Protein AF-A0A950TZ23-F1 (afdb_monomer_lite)

Radius of gyration: 17.03 Å; chains: 1; bounding box: 39×28×47 Å

Sequence (138 aa):
NCMNLPAEAMELETPIRLNRVALREDSGGPGTHRGGLGTVREYEALVDNITFTHRGERHFSAARGLFGGEDGAHAQSVIIRSDGTVEEIPSKVVTRLMRGDRVIVETAGGAGYGDSSARDPAAVADDIADGKTSRGHQ

Foldseek 3Di:
DPDDDDQVNVVVVAQKHWPDWAWDALQWWAALATWATWIKTKIFHQAWFDKDWAAADQQPPFAQEEAQIHTGHGKWKWKQAQVRDIGTDDNTDIDTHHHGIMIMTTHGTHIYYHHNVNHDVVVVVVCCVVSNYPPVRD

Secondary structure (DSSP, 8-state):
------HHHHHHHSSEEEEEEEE-TT-SPPSSBPPPP-EEEEEEESSSSEEEEEE---SS-PPPPBTTPPPPPPPEEEEE-TTS-EEE--SEEEEEE-TT-EEEEEPPPPPPBS-GGGS-HHHHHHHHHTTSS-TT--

pLDDT: mean 94.58, std 7.9, range [42.19, 98.69]

Structure (mmCIF, N/CA/C/O backbone):
data_AF-A0A950TZ23-F1
#
_entry.id   AF-A0A950TZ23-F1
#
loop_
_atom_site.group_PDB
_atom_site.id
_atom_site.type_symbol
_atom_site.label_atom_id
_atom_site.label_alt_id
_atom_site.label_comp_id
_atom_site.label_asym_id
_atom_site.label_entity_id
_atom_site.label_seq_id
_atom_site.pdbx_PDB_ins_code
_atom_site.Cartn_x
_atom_site.Cartn_y
_atom_site.Cartn_z
_atom_site.occupancy
_atom_site.B_iso_or_equiv
_atom_site.auth_seq_id
_atom_site.auth_comp_id
_atom_site.auth_asym_id
_atom_site.auth_atom_id
_atom_site.pdbx_PDB_model_num
ATOM 1 N N . ASN A 1 1 ? 11.734 -14.286 5.475 1.00 42.19 1 ASN A N 1
ATOM 2 C CA . ASN A 1 1 ? 10.429 -14.965 5.373 1.00 42.19 1 ASN A CA 1
ATOM 3 C C . ASN A 1 1 ? 9.476 -14.255 6.329 1.00 42.19 1 ASN A C 1
ATOM 5 O O . ASN A 1 1 ? 9.552 -14.511 7.521 1.00 42.19 1 ASN A O 1
ATOM 9 N N . CYS A 1 2 ? 8.685 -13.292 5.845 1.00 47.38 2 CYS A N 1
ATOM 10 C CA . CYS A 1 2 ? 7.513 -12.818 6.585 1.00 47.38 2 CYS A CA 1
ATOM 11 C C . CYS A 1 2 ? 6.344 -13.651 6.076 1.00 47.38 2 CYS A C 1
ATOM 13 O O . CYS A 1 2 ? 5.947 -13.501 4.921 1.00 47.38 2 CYS A O 1
ATOM 15 N N . MET A 1 3 ? 5.859 -14.571 6.903 1.00 70.12 3 MET A N 1
ATOM 16 C CA . MET A 1 3 ? 4.721 -15.406 6.544 1.00 70.12 3 MET A CA 1
ATOM 17 C C . MET A 1 3 ? 3.486 -14.517 6.412 1.00 70.12 3 MET A C 1
ATOM 19 O O . MET A 1 3 ? 3.179 -13.732 7.309 1.00 70.12 3 MET A O 1
ATOM 23 N N . ASN A 1 4 ? 2.797 -14.621 5.279 1.00 78.44 4 ASN A N 1
ATOM 24 C CA . ASN A 1 4 ? 1.482 -14.024 5.130 1.00 78.44 4 ASN A CA 1
ATOM 25 C C . ASN A 1 4 ? 0.500 -14.842 5.981 1.00 78.44 4 ASN A C 1
ATOM 27 O O . ASN A 1 4 ? 0.243 -15.999 5.653 1.00 78.44 4 ASN A O 1
ATOM 31 N N . LEU A 1 5 ? 0.006 -14.276 7.084 1.00 83.50 5 LEU A N 1
ATOM 32 C CA . LEU A 1 5 ? -1.032 -14.913 7.895 1.00 83.50 5 LEU A CA 1
ATOM 33 C C . LEU A 1 5 ? -2.349 -14.911 7.092 1.00 83.50 5 LEU A C 1
ATOM 35 O O . LEU A 1 5 ? -2.766 -13.825 6.673 1.00 83.50 5 LEU A O 1
ATOM 39 N N . PRO A 1 6 ? -2.976 -16.078 6.839 1.00 90.25 6 PRO A N 1
ATOM 40 C CA . PRO A 1 6 ? -4.247 -16.149 6.122 1.00 90.25 6 PRO A CA 1
ATOM 41 C C . PRO A 1 6 ? -5.336 -15.333 6.817 1.00 90.25 6 PRO A C 1
ATOM 43 O O . PRO A 1 6 ? -5.326 -15.193 8.044 1.00 90.25 6 PRO A O 1
ATOM 46 N N . ALA A 1 7 ? -6.283 -14.814 6.037 1.00 90.62 7 ALA A N 1
ATOM 47 C CA . ALA A 1 7 ? -7.346 -13.971 6.570 1.00 90.62 7 ALA A CA 1
ATOM 48 C C . ALA A 1 7 ? -8.210 -14.736 7.582 1.00 90.62 7 ALA A C 1
ATOM 50 O O . ALA A 1 7 ? -8.477 -14.240 8.672 1.00 90.62 7 ALA A O 1
ATOM 51 N N . GLU A 1 8 ? -8.534 -15.986 7.263 1.00 91.81 8 GLU A N 1
ATOM 52 C CA . GLU A 1 8 ? -9.338 -16.883 8.089 1.00 91.81 8 GLU A CA 1
ATOM 53 C C . GLU A 1 8 ? -8.683 -17.124 9.452 1.00 91.81 8 GLU A C 1
ATOM 55 O O . GLU A 1 8 ? -9.361 -17.155 10.473 1.00 91.81 8 GLU A O 1
ATOM 60 N N . ALA A 1 9 ? -7.353 -17.248 9.486 1.00 91.50 9 ALA A N 1
ATOM 61 C CA . ALA A 1 9 ? -6.621 -17.409 10.737 1.00 91.50 9 ALA A CA 1
ATOM 62 C C . ALA A 1 9 ? -6.691 -16.134 11.599 1.00 91.50 9 ALA A C 1
ATOM 64 O O . ALA A 1 9 ? -6.933 -16.224 12.799 1.00 91.50 9 ALA A O 1
ATOM 65 N N . MET A 1 10 ? -6.548 -14.947 10.993 1.00 89.62 10 MET A N 1
ATOM 66 C CA . MET A 1 10 ? -6.647 -13.671 11.721 1.00 89.62 10 MET A CA 1
ATOM 67 C C . MET A 1 10 ? -8.029 -13.448 12.344 1.00 89.62 10 MET A C 1
ATOM 69 O O . MET A 1 10 ? -8.120 -13.003 13.491 1.00 89.62 10 MET A O 1
ATOM 73 N N . GLU A 1 11 ? -9.091 -13.757 11.601 1.00 92.25 11 GLU A N 1
ATOM 74 C CA . GLU A 1 11 ? -10.476 -13.592 12.063 1.00 92.25 11 GLU A CA 1
ATOM 75 C C . GLU A 1 11 ? -10.865 -14.600 13.155 1.00 92.25 11 GLU A C 1
ATO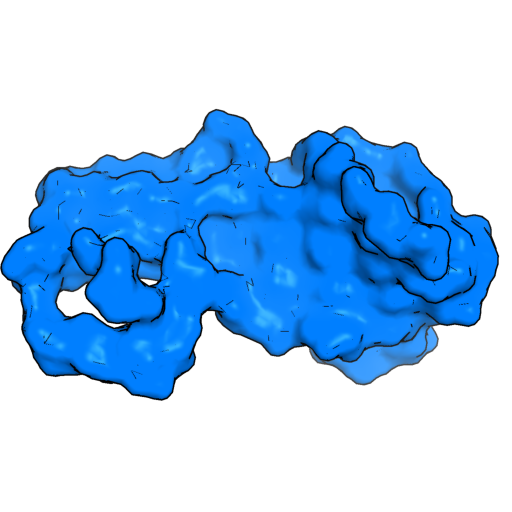M 77 O O . GLU A 1 11 ? -11.735 -14.318 13.976 1.00 92.25 11 GLU A O 1
ATOM 82 N N . LEU A 1 12 ? -10.210 -15.766 13.205 1.00 93.06 12 LEU A N 1
ATOM 83 C CA . LEU A 1 12 ? -10.404 -16.744 14.281 1.00 93.06 12 LEU A CA 1
ATOM 84 C C . LEU A 1 12 ? -9.729 -16.321 15.591 1.00 93.06 12 LEU A C 1
ATOM 86 O O . LEU A 1 12 ? -10.236 -16.622 16.671 1.00 93.06 12 LEU A O 1
ATOM 90 N N . GLU A 1 13 ? -8.581 -15.649 15.508 1.00 91.00 13 GLU A N 1
ATOM 91 C CA . GLU A 1 13 ? -7.773 -15.292 16.679 1.00 91.00 13 GLU A CA 1
ATOM 92 C C . GLU A 1 13 ? -8.195 -13.971 17.329 1.00 91.00 13 GLU A C 1
ATOM 94 O O . GLU A 1 13 ? -7.936 -13.749 18.515 1.00 91.00 13 GLU A O 1
ATOM 99 N N . THR A 1 14 ? -8.830 -13.073 16.573 1.00 90.56 14 THR A N 1
ATOM 100 C CA . THR A 1 14 ? -9.151 -11.720 17.040 1.00 90.56 14 THR A CA 1
ATOM 101 C C . THR A 1 14 ? -10.530 -11.266 16.565 1.00 90.56 14 THR A C 1
ATOM 103 O O . THR A 1 14 ? -10.964 -11.666 15.489 1.00 90.56 14 THR A O 1
ATOM 106 N N . PRO A 1 15 ? -11.240 -10.408 17.327 1.00 95.69 15 PRO A N 1
ATOM 107 C CA . PRO A 1 15 ? -12.577 -9.937 16.968 1.00 95.69 15 PRO A CA 1
ATOM 108 C C . PRO A 1 15 ? -12.518 -8.833 15.898 1.00 95.69 15 PRO A C 1
ATOM 110 O O . PRO A 1 15 ? -12.996 -7.714 16.104 1.00 95.69 15 PRO A O 1
ATOM 113 N N . ILE A 1 16 ? -11.902 -9.143 14.761 1.00 95.88 16 ILE A N 1
ATOM 114 C CA . ILE A 1 16 ? -11.774 -8.269 13.598 1.00 95.88 16 ILE A CA 1
ATOM 115 C C . ILE A 1 16 ? -12.293 -8.984 12.352 1.00 95.88 16 ILE A C 1
ATOM 117 O O . ILE A 1 16 ? -12.327 -10.211 12.303 1.00 95.88 16 ILE A O 1
ATOM 121 N N . ARG A 1 17 ? -12.656 -8.209 11.334 1.00 96.69 17 ARG A N 1
ATOM 122 C CA . ARG A 1 17 ? -12.925 -8.700 9.981 1.00 96.69 17 ARG A CA 1
ATOM 123 C C . ARG A 1 17 ? -11.934 -8.098 8.998 1.00 96.69 17 ARG A C 1
ATOM 125 O O . ARG A 1 17 ? -11.625 -6.912 9.082 1.00 96.69 17 ARG A O 1
ATOM 132 N N . LEU A 1 18 ? -11.453 -8.899 8.059 1.00 96.31 18 LEU A N 1
ATOM 133 C CA . LEU A 1 18 ? -10.617 -8.457 6.952 1.00 96.31 18 LEU A CA 1
ATOM 134 C C . LEU A 1 18 ? -11.492 -8.135 5.740 1.00 96.31 18 LEU A C 1
ATOM 136 O O . LEU A 1 18 ? -11.932 -9.020 5.014 1.00 96.31 18 LEU A O 1
ATOM 140 N N . ASN A 1 19 ? -11.708 -6.847 5.489 1.00 96.62 19 ASN A N 1
ATOM 141 C CA . ASN A 1 19 ? -12.512 -6.394 4.349 1.00 96.62 19 ASN A CA 1
ATOM 142 C C . ASN A 1 19 ? -11.708 -6.358 3.044 1.00 96.62 19 ASN A C 1
ATOM 144 O O . ASN A 1 19 ? -12.271 -6.489 1.957 1.00 96.62 19 ASN A O 1
ATOM 148 N N . ARG A 1 20 ? -10.386 -6.163 3.133 1.00 95.75 20 ARG A N 1
ATOM 149 C CA . ARG A 1 20 ? -9.510 -6.060 1.963 1.00 95.75 20 ARG A CA 1
ATOM 150 C C . ARG A 1 20 ? -8.123 -6.605 2.264 1.00 95.75 20 ARG A C 1
ATOM 152 O O . ARG A 1 20 ? -7.491 -6.198 3.236 1.00 95.75 20 ARG A O 1
ATOM 159 N N . VAL A 1 21 ? -7.629 -7.454 1.366 1.00 94.56 21 VAL A N 1
ATOM 160 C CA . VAL A 1 21 ? -6.213 -7.815 1.232 1.00 94.56 21 VAL A CA 1
ATOM 161 C C . VAL A 1 21 ? -5.885 -7.739 -0.252 1.00 94.56 21 VAL A C 1
ATOM 163 O O . VAL A 1 21 ? -6.344 -8.567 -1.032 1.00 94.56 21 VAL A O 1
ATOM 166 N N . ALA A 1 22 ? -5.147 -6.711 -0.659 1.00 95.50 22 ALA A N 1
ATOM 167 C CA . ALA A 1 22 ? -4.896 -6.440 -2.072 1.00 95.50 22 ALA A CA 1
ATOM 168 C C . ALA A 1 22 ? -3.480 -5.914 -2.308 1.00 95.50 22 ALA A C 1
ATOM 170 O O . ALA A 1 22 ? -2.829 -5.408 -1.391 1.00 95.50 22 ALA A O 1
ATOM 171 N N . LEU A 1 23 ? -3.025 -5.989 -3.559 1.00 96.69 23 LEU A N 1
ATOM 172 C CA . LEU A 1 23 ? -1.894 -5.183 -4.010 1.00 96.69 23 LEU A CA 1
ATOM 173 C C . LEU A 1 23 ? -2.295 -3.702 -4.011 1.00 96.69 23 LEU A C 1
ATOM 175 O O . LEU A 1 23 ? -3.455 -3.356 -4.246 1.00 96.69 23 LEU A O 1
ATOM 179 N N . ARG A 1 24 ? -1.328 -2.835 -3.711 1.00 97.12 24 ARG A N 1
ATOM 180 C CA . ARG A 1 24 ? -1.488 -1.385 -3.787 1.00 97.12 24 ARG A CA 1
ATOM 181 C C . ARG A 1 24 ? -1.082 -0.935 -5.185 1.00 97.12 24 ARG A C 1
ATOM 183 O O . ARG A 1 24 ? 0.110 -0.825 -5.464 1.00 97.12 24 ARG A O 1
ATOM 190 N N . GLU A 1 25 ? -2.065 -0.732 -6.050 1.00 97.69 25 GLU A N 1
ATOM 191 C CA . GLU A 1 25 ? -1.874 -0.126 -7.373 1.00 97.69 25 GLU A CA 1
ATOM 192 C C . GLU A 1 25 ? -1.079 1.189 -7.251 1.00 97.69 25 GLU A C 1
ATOM 194 O O . GLU A 1 25 ? -1.159 1.870 -6.224 1.00 97.69 25 GLU A O 1
ATOM 199 N N . ASP A 1 26 ? -0.247 1.494 -8.249 1.00 97.38 26 ASP A N 1
ATOM 200 C CA . ASP A 1 26 ? 0.558 2.729 -8.331 1.00 97.38 26 ASP A CA 1
ATOM 201 C C . ASP A 1 26 ? 1.526 2.958 -7.155 1.00 97.38 26 ASP A C 1
ATOM 203 O O . ASP A 1 26 ? 1.965 4.070 -6.868 1.00 97.38 26 ASP A O 1
ATOM 207 N N . SER A 1 27 ? 1.859 1.903 -6.406 1.00 97.94 27 SER A N 1
ATOM 208 C CA . SER A 1 27 ? 2.798 2.027 -5.285 1.00 97.94 27 SER A CA 1
ATOM 209 C C . SER A 1 27 ? 4.253 1.809 -5.675 1.00 97.94 27 SER A C 1
ATOM 211 O O . SER A 1 27 ? 5.144 2.321 -5.000 1.00 97.94 27 SER A O 1
ATOM 213 N N . GLY A 1 28 ? 4.508 1.019 -6.715 1.00 97.75 28 GLY A N 1
ATOM 214 C CA . GLY A 1 28 ? 5.857 0.714 -7.172 1.00 97.75 28 GLY A CA 1
ATOM 215 C C . GLY A 1 28 ? 6.410 1.837 -8.037 1.00 97.75 28 GLY A C 1
ATOM 216 O O . GLY A 1 28 ? 5.774 2.201 -9.017 1.00 97.75 28 GLY A O 1
ATOM 217 N N . GLY A 1 29 ? 7.606 2.325 -7.713 1.00 97.62 29 GLY A N 1
ATOM 218 C CA . GLY A 1 29 ? 8.249 3.416 -8.439 1.00 97.62 29 GLY A CA 1
ATOM 219 C C . GLY A 1 29 ? 8.431 3.090 -9.929 1.00 97.62 29 GLY A C 1
ATOM 220 O O . GLY A 1 29 ? 8.925 1.994 -10.243 1.00 97.62 29 GLY A O 1
ATOM 221 N N . PRO A 1 30 ? 8.039 4.000 -10.838 1.00 97.50 30 PRO A N 1
ATOM 222 C CA . PRO A 1 30 ? 8.268 3.852 -12.269 1.00 97.50 30 PRO A CA 1
ATOM 223 C C . PRO A 1 30 ? 9.742 3.685 -12.649 1.00 97.50 30 PRO A C 1
ATOM 225 O O . PRO A 1 30 ? 10.649 4.196 -11.997 1.00 97.50 30 PRO A O 1
ATOM 228 N N . GLY A 1 31 ? 9.994 2.941 -13.721 1.00 96.88 31 GLY A N 1
ATOM 229 C CA . GLY A 1 31 ? 11.330 2.740 -14.276 1.00 96.88 31 GLY A CA 1
ATOM 230 C C . GLY A 1 31 ? 11.341 1.653 -15.345 1.00 96.88 31 GLY A C 1
ATOM 231 O O . GLY A 1 31 ? 10.350 0.929 -15.518 1.00 96.88 31 GLY A O 1
ATOM 232 N N . THR A 1 32 ? 12.472 1.480 -16.035 1.00 97.38 32 THR A N 1
ATOM 233 C CA . THR A 1 32 ? 12.666 0.359 -16.979 1.00 97.38 32 THR A CA 1
ATOM 234 C C . THR A 1 32 ? 12.274 -0.967 -16.314 1.00 97.38 32 THR A C 1
ATOM 236 O O . THR A 1 32 ? 11.540 -1.780 -16.883 1.00 97.38 32 THR A O 1
ATOM 239 N N . HIS A 1 33 ? 12.651 -1.130 -15.043 1.00 97.19 33 HIS A N 1
ATOM 240 C CA . HIS A 1 33 ? 12.101 -2.123 -14.127 1.00 97.19 33 HIS A CA 1
ATOM 241 C C . HIS A 1 33 ? 11.384 -1.421 -12.965 1.00 97.19 33 HIS A C 1
ATOM 243 O O . HIS A 1 33 ? 12.019 -0.807 -12.112 1.00 97.19 33 HIS A O 1
ATOM 249 N N . ARG A 1 34 ? 10.053 -1.518 -12.936 1.00 97.69 34 ARG A N 1
ATOM 250 C CA . ARG A 1 34 ? 9.184 -0.952 -11.903 1.00 97.69 34 ARG A CA 1
ATOM 251 C C . ARG A 1 34 ? 9.462 -1.612 -10.557 1.00 97.69 34 ARG A C 1
ATOM 253 O O . ARG A 1 34 ? 9.637 -2.832 -10.474 1.00 97.69 34 ARG A O 1
ATOM 260 N N . GLY A 1 35 ? 9.427 -0.814 -9.498 1.00 97.81 35 GLY A N 1
ATOM 261 C CA . GLY A 1 35 ? 9.506 -1.318 -8.135 1.00 97.81 35 GLY A CA 1
ATOM 262 C C . GLY A 1 35 ? 8.340 -2.241 -7.776 1.00 97.81 35 GLY A C 1
ATOM 263 O O . GLY A 1 35 ? 7.236 -2.105 -8.296 1.00 97.81 35 GLY A O 1
ATOM 264 N N . GLY A 1 36 ? 8.560 -3.192 -6.866 1.00 97.69 36 GLY A N 1
ATOM 265 C CA . GLY A 1 36 ? 7.492 -4.072 -6.377 1.00 97.69 36 GLY A CA 1
ATOM 266 C C . GLY A 1 36 ? 6.341 -3.288 -5.736 1.00 97.69 36 GLY A C 1
ATOM 267 O O . GLY A 1 36 ? 6.565 -2.237 -5.140 1.00 97.69 36 GLY A O 1
ATOM 268 N N . LEU A 1 37 ? 5.112 -3.794 -5.848 1.00 98.06 37 LEU A N 1
ATOM 269 C CA . LEU A 1 37 ? 3.965 -3.137 -5.224 1.00 98.06 37 LEU A CA 1
ATOM 270 C C . LEU A 1 37 ? 3.950 -3.368 -3.715 1.00 98.06 37 LEU A C 1
ATOM 272 O O . LEU A 1 37 ? 4.300 -4.445 -3.228 1.00 98.06 37 LEU A O 1
ATOM 276 N N . GLY A 1 38 ? 3.474 -2.361 -2.998 1.00 96.88 38 GLY A N 1
ATOM 277 C CA . GLY A 1 38 ? 2.966 -2.516 -1.651 1.00 96.88 38 GLY A CA 1
ATOM 278 C C . GLY A 1 38 ? 1.642 -3.284 -1.630 1.00 96.88 38 GLY A C 1
ATOM 279 O O . GLY A 1 38 ? 1.130 -3.789 -2.631 1.00 96.88 38 GLY A O 1
ATOM 280 N N . THR A 1 39 ? 1.062 -3.347 -0.445 1.00 96.44 39 THR A N 1
ATOM 281 C CA . THR A 1 39 ? -0.204 -4.020 -0.147 1.00 96.44 39 THR A CA 1
ATOM 282 C C . THR A 1 39 ? -1.123 -3.099 0.635 1.00 96.44 39 THR A C 1
ATOM 284 O O . THR A 1 39 ? -0.649 -2.283 1.430 1.00 96.44 39 THR A O 1
ATOM 287 N N . VAL A 1 40 ? -2.425 -3.267 0.423 1.00 97.31 40 VAL A N 1
ATOM 288 C CA . VAL A 1 40 ? -3.492 -2.640 1.202 1.00 97.31 40 VAL A CA 1
ATOM 289 C C . VAL A 1 40 ? -4.149 -3.712 2.059 1.00 97.31 40 VAL A C 1
ATOM 291 O O . VAL A 1 40 ? -4.583 -4.745 1.537 1.00 97.31 40 VAL A O 1
ATOM 294 N N . ARG A 1 41 ? -4.238 -3.459 3.365 1.00 96.12 41 ARG A N 1
ATOM 295 C CA . ARG A 1 41 ? -5.02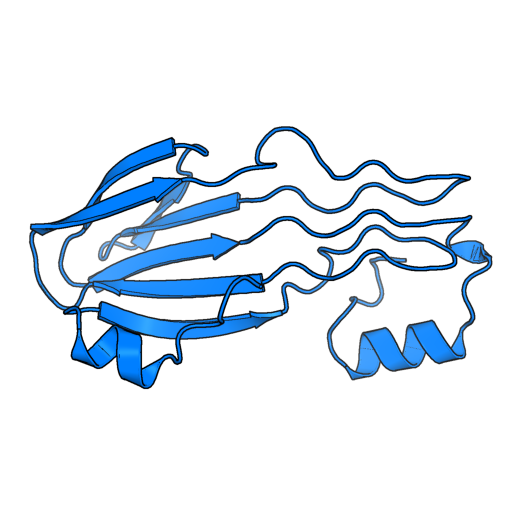0 -4.270 4.299 1.00 96.12 41 ARG A CA 1
ATOM 296 C C . ARG A 1 41 ? -6.036 -3.418 5.024 1.00 96.12 41 ARG A C 1
ATOM 298 O O . ARG A 1 41 ? -5.679 -2.383 5.576 1.00 96.12 41 ARG A O 1
ATOM 305 N N . GLU A 1 42 ? -7.272 -3.884 5.046 1.00 97.81 42 GLU A N 1
ATOM 306 C CA . GLU A 1 42 ? -8.362 -3.220 5.743 1.00 97.81 42 GLU A CA 1
ATOM 307 C C . GLU A 1 42 ? -8.957 -4.135 6.808 1.00 97.81 42 GLU A C 1
ATOM 309 O O . GLU A 1 42 ? -9.445 -5.222 6.495 1.00 97.81 42 GLU A O 1
ATOM 314 N N . TYR A 1 43 ? -8.940 -3.656 8.048 1.00 97.44 43 TYR A N 1
ATOM 315 C CA . TYR A 1 43 ? -9.446 -4.356 9.220 1.00 97.44 43 TYR A CA 1
ATOM 316 C C . TYR A 1 43 ? -10.637 -3.608 9.802 1.00 97.44 43 TYR A C 1
ATOM 318 O O . TYR A 1 43 ? -10.527 -2.416 10.058 1.00 97.44 43 TYR A O 1
ATOM 326 N N . GLU A 1 44 ? -11.735 -4.295 10.078 1.00 98.25 44 GLU A N 1
ATOM 327 C CA . GLU A 1 44 ? -12.898 -3.760 10.783 1.00 98.25 44 GLU A CA 1
ATOM 328 C C . GLU A 1 44 ? -12.956 -4.322 12.202 1.00 98.25 44 GLU A C 1
ATOM 330 O O . GLU A 1 44 ? -12.850 -5.532 12.406 1.00 98.25 44 GLU A O 1
ATOM 335 N N . ALA A 1 45 ? -13.140 -3.453 13.191 1.00 98.25 45 ALA A N 1
ATOM 336 C CA . ALA A 1 45 ? -13.334 -3.848 14.578 1.00 98.25 45 ALA A CA 1
ATOM 337 C C . ALA A 1 45 ? -14.764 -4.369 14.802 1.00 98.25 45 ALA A C 1
ATOM 339 O O . ALA A 1 45 ? -15.738 -3.632 14.654 1.00 98.25 45 ALA A O 1
ATOM 340 N N . LEU A 1 46 ? -14.908 -5.628 15.224 1.00 98.19 46 LEU A N 1
ATOM 341 C CA . LEU A 1 46 ? -16.223 -6.245 15.448 1.00 98.19 46 LEU A CA 1
ATOM 342 C C . LEU A 1 46 ? -16.737 -6.081 16.882 1.00 98.19 46 LEU A C 1
ATOM 344 O O . LEU A 1 46 ? -17.857 -6.499 17.180 1.00 98.19 46 LEU A O 1
ATOM 348 N N . VAL A 1 47 ? -15.944 -5.502 17.783 1.00 98.12 47 VAL A N 1
ATOM 349 C CA . VAL A 1 47 ? -16.308 -5.212 19.177 1.00 98.12 47 VAL A CA 1
ATOM 350 C C . VAL A 1 47 ? -15.676 -3.897 19.628 1.00 98.12 47 VAL A C 1
ATOM 352 O O . VAL A 1 47 ? -14.768 -3.379 18.982 1.00 98.12 47 VAL A O 1
ATOM 355 N N . ASP A 1 48 ? -16.152 -3.368 20.750 1.00 98.19 48 ASP A N 1
ATOM 356 C CA . ASP A 1 48 ? -15.618 -2.142 21.337 1.00 98.19 48 ASP A CA 1
ATOM 357 C C . ASP A 1 48 ? -14.305 -2.375 22.087 1.00 98.19 48 ASP A C 1
ATOM 359 O O . ASP A 1 48 ? -14.041 -3.463 22.601 1.00 98.19 48 ASP A O 1
ATOM 363 N N . ASN A 1 49 ? -13.525 -1.301 22.237 1.00 96.94 49 ASN A N 1
ATOM 364 C CA . ASN A 1 49 ? -12.300 -1.258 23.036 1.00 96.94 49 ASN A CA 1
ATOM 365 C C . ASN A 1 49 ? -11.196 -2.231 22.577 1.00 96.94 49 ASN A C 1
ATOM 367 O O . ASN A 1 49 ? -10.418 -2.722 23.401 1.00 96.94 49 ASN A O 1
ATOM 371 N N . ILE A 1 50 ? -11.064 -2.470 21.269 1.00 97.12 50 ILE A N 1
ATOM 372 C CA . ILE A 1 50 ? -9.920 -3.217 20.731 1.00 97.12 50 ILE A CA 1
ATOM 373 C C . ILE A 1 50 ? -8.669 -2.346 20.855 1.00 97.12 50 ILE A C 1
ATOM 375 O O . ILE A 1 50 ? -8.630 -1.220 20.361 1.00 97.12 50 ILE A O 1
ATOM 379 N N . THR A 1 51 ? -7.625 -2.868 21.502 1.00 97.12 51 THR A N 1
ATOM 380 C CA . THR A 1 51 ? -6.317 -2.201 21.512 1.00 97.12 51 THR A CA 1
ATOM 381 C C . THR A 1 51 ? -5.628 -2.436 20.177 1.00 97.12 51 THR A C 1
ATOM 383 O O . THR A 1 51 ? -5.273 -3.565 19.847 1.00 97.12 51 THR A O 1
ATOM 386 N N . PHE A 1 52 ? -5.402 -1.361 19.430 1.00 95.94 52 PHE A N 1
ATOM 387 C CA . PHE A 1 52 ? -4.687 -1.393 18.166 1.00 95.94 52 PHE A CA 1
ATOM 388 C C . PHE A 1 52 ? -3.286 -0.807 18.337 1.00 95.94 52 PHE A C 1
ATOM 390 O O . PHE A 1 52 ? -3.114 0.303 18.841 1.00 95.94 52 PHE A O 1
ATOM 397 N N . THR A 1 53 ? -2.277 -1.566 17.913 1.00 96.94 53 THR A N 1
ATOM 398 C CA . THR A 1 53 ? -0.879 -1.127 17.882 1.00 96.94 53 THR A CA 1
ATOM 399 C C . THR A 1 53 ? -0.386 -1.141 16.446 1.00 96.94 53 THR A C 1
ATOM 401 O O . THR A 1 53 ? -0.264 -2.202 15.838 1.00 96.94 53 THR A O 1
ATOM 404 N N . HIS A 1 54 ? -0.057 0.033 15.920 1.00 96.12 54 HIS A N 1
ATOM 405 C CA . HIS A 1 54 ? 0.521 0.188 14.595 1.00 96.12 54 HIS A CA 1
ATOM 406 C C . HIS A 1 54 ? 2.033 0.390 14.684 1.00 96.12 54 HIS A C 1
ATOM 408 O O . HIS A 1 54 ? 2.519 1.186 15.492 1.00 96.12 54 HIS A O 1
ATOM 414 N N . ARG A 1 55 ? 2.774 -0.326 13.834 1.00 95.31 55 ARG A N 1
ATOM 415 C CA . ARG A 1 55 ? 4.224 -0.185 13.657 1.00 95.31 55 ARG A CA 1
ATOM 416 C C . ARG A 1 55 ? 4.575 -0.288 12.175 1.00 95.31 55 ARG A C 1
ATOM 418 O O . ARG A 1 55 ? 4.926 -1.358 11.687 1.00 95.31 55 ARG A O 1
ATOM 425 N N . GLY A 1 56 ? 4.447 0.827 11.473 1.00 92.38 56 GLY A N 1
ATOM 426 C CA . GLY A 1 56 ? 4.837 0.993 10.082 1.00 92.38 56 GLY A CA 1
ATOM 427 C C . GLY A 1 56 ? 6.247 1.564 9.921 1.00 92.38 56 GLY A C 1
ATOM 428 O O . GLY A 1 56 ? 6.789 2.242 10.796 1.00 92.38 56 GLY A O 1
ATOM 429 N N . GLU A 1 57 ? 6.834 1.319 8.756 1.00 93.19 57 GLU A N 1
ATOM 430 C CA . GLU A 1 57 ? 8.083 1.924 8.286 1.00 93.19 57 GLU A CA 1
ATOM 431 C C . GLU A 1 57 ? 7.848 2.601 6.935 1.00 93.19 57 GLU A C 1
ATOM 433 O O . GLU A 1 57 ? 6.826 2.358 6.303 1.00 93.19 57 GLU A O 1
ATOM 438 N N . ARG A 1 58 ? 8.783 3.450 6.483 1.00 93.75 58 ARG A N 1
ATOM 439 C CA . ARG A 1 58 ? 8.715 4.144 5.174 1.00 93.75 58 ARG A CA 1
ATOM 440 C C . ARG A 1 58 ? 7.581 5.179 5.017 1.00 93.75 58 ARG A C 1
ATOM 442 O O . ARG A 1 58 ? 7.302 5.617 3.905 1.00 93.75 58 ARG A O 1
ATOM 449 N N . HIS A 1 59 ? 6.990 5.652 6.119 1.00 93.94 59 HIS A N 1
ATOM 450 C CA . HIS A 1 59 ? 6.010 6.758 6.097 1.00 93.94 59 HIS A CA 1
ATOM 451 C C . HIS A 1 59 ? 6.637 8.108 5.712 1.00 93.94 59 HIS A C 1
ATOM 453 O O . HIS A 1 59 ? 5.962 8.969 5.170 1.00 93.94 59 HIS A O 1
ATOM 459 N N . PHE A 1 60 ? 7.935 8.289 5.986 1.00 92.19 60 PHE A N 1
ATOM 460 C CA . PHE A 1 60 ? 8.659 9.546 5.734 1.00 92.19 60 PHE A CA 1
ATOM 461 C C . PHE A 1 60 ? 9.844 9.382 4.775 1.00 92.19 60 PHE A C 1
ATOM 463 O O . PHE A 1 60 ? 10.505 10.352 4.422 1.00 92.19 60 PHE A O 1
ATOM 470 N N . SER A 1 61 ? 10.154 8.149 4.375 1.00 93.38 61 SER A N 1
ATOM 471 C CA . SER A 1 61 ? 11.267 7.837 3.481 1.00 93.38 61 SER A CA 1
ATOM 472 C C . SER A 1 61 ? 10.847 6.769 2.481 1.00 93.38 61 SER A C 1
ATOM 474 O O . SER A 1 61 ? 10.565 5.633 2.853 1.00 93.38 61 SER A O 1
ATOM 476 N N . ALA A 1 62 ? 10.798 7.135 1.205 1.00 94.62 62 ALA A N 1
ATOM 477 C CA . ALA A 1 62 ? 10.503 6.212 0.122 1.00 94.62 62 ALA A CA 1
ATOM 478 C C . ALA A 1 62 ? 11.696 5.283 -0.148 1.00 94.62 62 ALA A C 1
ATOM 480 O O . ALA A 1 62 ? 12.832 5.539 0.274 1.00 94.62 62 ALA A O 1
ATOM 481 N N . ALA A 1 63 ? 11.447 4.170 -0.836 1.00 96.38 63 ALA A N 1
ATOM 482 C CA . ALA A 1 63 ? 12.523 3.473 -1.526 1.00 96.38 63 ALA A CA 1
ATOM 483 C C . ALA A 1 63 ? 12.965 4.360 -2.698 1.00 96.38 63 ALA A C 1
ATOM 485 O O . ALA A 1 63 ? 12.131 4.708 -3.528 1.00 96.38 63 ALA A O 1
ATOM 486 N N . ARG A 1 64 ? 14.248 4.739 -2.735 1.00 97.50 64 ARG A N 1
ATOM 487 C CA . ARG A 1 64 ? 14.755 5.682 -3.735 1.00 97.50 64 ARG A CA 1
ATOM 488 C C . ARG A 1 64 ? 15.034 5.014 -5.068 1.00 97.50 64 ARG A C 1
ATOM 490 O O . ARG A 1 64 ? 15.683 3.965 -5.085 1.00 97.50 64 ARG A O 1
ATOM 497 N N . GLY A 1 65 ? 14.584 5.649 -6.141 1.00 97.19 65 GLY A N 1
ATOM 498 C CA . GLY A 1 65 ? 14.855 5.241 -7.511 1.00 97.19 65 GLY A CA 1
ATOM 499 C C . GLY A 1 65 ? 16.347 5.223 -7.841 1.00 97.19 65 GLY A C 1
ATOM 500 O O . GLY A 1 65 ? 17.154 5.933 -7.230 1.00 97.19 65 GLY A O 1
ATOM 501 N N . LEU A 1 66 ? 16.734 4.376 -8.796 1.00 97.50 66 LEU A N 1
ATOM 502 C CA . LEU A 1 66 ? 18.121 4.238 -9.249 1.00 97.50 66 LEU A CA 1
ATOM 503 C C . LEU A 1 66 ? 18.228 4.379 -10.767 1.00 97.50 66 LEU A C 1
ATOM 505 O O . LEU A 1 66 ? 17.385 3.884 -11.511 1.00 97.50 66 LEU A O 1
ATOM 509 N N . PHE A 1 67 ? 19.306 5.024 -11.224 1.00 97.25 67 PHE A N 1
ATOM 510 C CA . PHE A 1 67 ? 19.653 5.183 -12.644 1.00 97.25 67 PHE A CA 1
ATOM 511 C C . PHE A 1 67 ? 18.523 5.748 -13.524 1.00 97.25 67 PHE A C 1
ATOM 513 O O . PHE A 1 67 ? 18.342 5.310 -14.654 1.00 97.25 67 PHE A O 1
ATOM 520 N N . GLY A 1 68 ? 17.769 6.720 -13.005 1.00 95.75 68 GLY A N 1
ATOM 521 C CA . GLY A 1 68 ? 16.637 7.335 -13.709 1.00 95.75 68 GLY A CA 1
ATOM 522 C C . GLY A 1 68 ? 15.275 6.723 -13.379 1.00 95.75 68 GLY A C 1
ATOM 523 O O . GLY A 1 68 ? 14.274 7.237 -13.855 1.00 95.75 68 GLY A O 1
ATOM 524 N N . GLY A 1 69 ? 15.229 5.676 -12.549 1.00 97.25 69 GLY A N 1
ATOM 525 C CA . GLY A 1 69 ? 13.980 5.208 -11.955 1.00 97.25 69 GLY A CA 1
ATOM 526 C C . GLY A 1 69 ? 13.472 6.166 -10.879 1.00 97.25 69 GLY A C 1
ATOM 527 O O . GLY A 1 69 ? 14.251 6.907 -10.274 1.00 97.25 69 GLY A O 1
ATOM 528 N N . GLU A 1 70 ? 12.171 6.114 -10.627 1.00 97.44 70 GLU A N 1
ATOM 529 C CA . GLU A 1 70 ? 11.463 6.942 -9.658 1.00 97.44 70 GLU A CA 1
ATOM 530 C C . GLU A 1 70 ? 11.288 6.242 -8.303 1.00 97.44 70 GLU A C 1
ATOM 532 O O . GLU A 1 70 ? 11.434 5.021 -8.150 1.00 97.44 70 GLU A O 1
ATOM 537 N N . ASP A 1 71 ? 10.994 7.049 -7.287 1.00 97.88 71 ASP A N 1
ATOM 538 C CA . ASP A 1 71 ? 10.790 6.587 -5.921 1.00 97.88 71 ASP A CA 1
ATOM 539 C C . ASP A 1 71 ? 9.495 5.767 -5.798 1.00 97.88 71 ASP A C 1
ATOM 541 O O . ASP A 1 71 ? 8.488 6.035 -6.449 1.00 97.88 71 ASP A O 1
ATOM 545 N N . GLY A 1 72 ? 9.509 4.761 -4.923 1.00 97.44 72 GLY A N 1
ATOM 546 C CA . GLY A 1 72 ? 8.288 4.048 -4.543 1.00 97.44 72 GLY A CA 1
ATOM 547 C C . GLY A 1 72 ? 7.384 4.903 -3.658 1.00 97.44 72 GLY A C 1
ATOM 548 O O . GLY A 1 72 ? 7.850 5.776 -2.926 1.00 97.44 72 GLY A O 1
ATOM 549 N N . ALA A 1 73 ? 6.087 4.615 -3.649 1.00 97.69 73 ALA A N 1
ATOM 550 C CA . ALA A 1 73 ? 5.158 5.308 -2.770 1.00 97.69 73 ALA A CA 1
ATOM 551 C C . ALA A 1 73 ? 5.479 5.077 -1.285 1.00 97.69 73 ALA A C 1
ATOM 553 O O . ALA A 1 73 ? 5.914 3.995 -0.872 1.00 97.69 73 ALA A O 1
ATOM 554 N N . HIS A 1 74 ? 5.201 6.091 -0.468 1.00 97.56 74 HIS A N 1
ATOM 555 C CA . HIS A 1 74 ? 5.284 6.001 0.986 1.00 97.56 74 HIS A CA 1
ATOM 556 C C . HIS A 1 74 ? 4.246 5.038 1.565 1.00 97.56 74 HIS A C 1
ATOM 558 O O . HIS A 1 74 ? 3.168 4.842 1.005 1.00 97.56 74 HIS A O 1
ATOM 564 N N . ALA A 1 75 ? 4.562 4.480 2.733 1.00 97.50 75 ALA A N 1
ATOM 565 C CA . ALA A 1 75 ? 3.557 3.804 3.541 1.00 97.50 75 ALA A CA 1
ATOM 566 C C . ALA A 1 75 ? 2.598 4.837 4.143 1.00 97.50 75 ALA A C 1
ATOM 568 O O . ALA A 1 75 ? 3.019 5.918 4.562 1.00 97.50 75 ALA A O 1
ATOM 569 N N . GLN A 1 76 ? 1.320 4.491 4.210 1.00 97.38 76 GLN A N 1
ATOM 570 C CA . GLN A 1 76 ? 0.268 5.337 4.761 1.00 97.38 76 GLN A CA 1
ATOM 571 C C . GLN A 1 76 ? -0.686 4.478 5.580 1.00 97.38 76 GLN A C 1
ATOM 573 O O . GLN A 1 76 ? -0.826 3.273 5.364 1.00 97.38 76 GLN A O 1
ATOM 578 N N . SER A 1 77 ? -1.312 5.059 6.594 1.00 97.94 77 SER A N 1
ATOM 579 C CA . SER A 1 77 ? -2.308 4.346 7.384 1.00 97.94 77 SER A CA 1
ATOM 580 C C . SER A 1 77 ? -3.341 5.321 7.910 1.00 97.94 77 SER A C 1
ATOM 582 O O . SER A 1 77 ? -2.997 6.423 8.337 1.00 97.94 77 SER A O 1
ATOM 584 N N . VAL A 1 78 ? -4.598 4.896 7.885 1.00 98.25 78 VAL A N 1
ATOM 585 C CA . VAL A 1 78 ? -5.729 5.689 8.361 1.00 98.25 78 VAL A CA 1
ATOM 586 C C . VAL A 1 78 ? -6.656 4.842 9.220 1.00 98.25 78 VAL A C 1
ATOM 588 O O . VAL A 1 78 ? -6.759 3.626 9.037 1.00 98.25 78 VAL A O 1
ATOM 591 N N . ILE A 1 79 ? -7.355 5.497 10.139 1.00 98.56 79 ILE A N 1
ATOM 592 C CA . ILE A 1 79 ? -8.516 4.949 10.833 1.00 98.56 79 ILE A CA 1
ATOM 593 C C . ILE A 1 79 ? -9.745 5.682 10.302 1.00 98.56 79 ILE A C 1
ATOM 595 O O . ILE A 1 79 ? -9.836 6.900 10.407 1.00 98.56 79 ILE A O 1
ATOM 599 N N . ILE A 1 80 ? -10.686 4.940 9.733 1.00 98.50 80 ILE A N 1
ATOM 600 C CA . ILE A 1 80 ? -12.025 5.420 9.407 1.00 98.50 80 ILE A CA 1
ATOM 601 C C . ILE A 1 80 ? -12.918 5.061 10.590 1.00 98.50 80 ILE A C 1
ATOM 603 O O . ILE A 1 80 ? -13.174 3.885 10.850 1.00 98.50 80 ILE A O 1
ATOM 607 N N . ARG A 1 81 ? -13.370 6.067 11.328 1.00 98.25 81 ARG A N 1
ATOM 608 C CA . ARG A 1 81 ? -14.291 5.902 12.449 1.00 98.25 81 ARG A CA 1
ATOM 609 C C . ARG A 1 81 ? -15.676 5.504 11.960 1.00 98.25 81 ARG A C 1
ATOM 611 O O . ARG A 1 81 ? -16.069 5.823 10.838 1.00 98.25 81 ARG A O 1
ATOM 618 N N . SER A 1 82 ? -16.433 4.836 12.823 1.00 97.00 82 SER A N 1
ATOM 619 C CA . SER A 1 82 ? -17.822 4.437 12.540 1.00 97.00 82 SER A CA 1
ATOM 620 C C . SER A 1 82 ? -18.759 5.608 12.195 1.00 97.00 82 SER A C 1
ATOM 622 O O . SER A 1 82 ? -19.762 5.401 11.513 1.00 97.00 82 SER A O 1
ATOM 624 N N . ASP A 1 83 ? -18.424 6.836 12.604 1.00 96.62 83 ASP A N 1
ATOM 625 C CA . ASP A 1 83 ? -19.140 8.066 12.234 1.00 96.62 83 ASP A CA 1
ATOM 626 C C . ASP A 1 83 ? -18.724 8.653 10.867 1.00 96.62 83 ASP A C 1
ATOM 628 O O . ASP A 1 83 ? -19.290 9.650 10.419 1.00 96.62 83 ASP A O 1
ATOM 632 N N . GLY A 1 84 ? -17.758 8.027 10.188 1.00 96.75 84 GLY A N 1
ATOM 633 C CA . GLY A 1 84 ? -17.213 8.446 8.898 1.00 96.75 84 GLY A CA 1
ATOM 634 C C . GLY A 1 84 ? -15.980 9.349 8.984 1.00 96.75 84 GLY A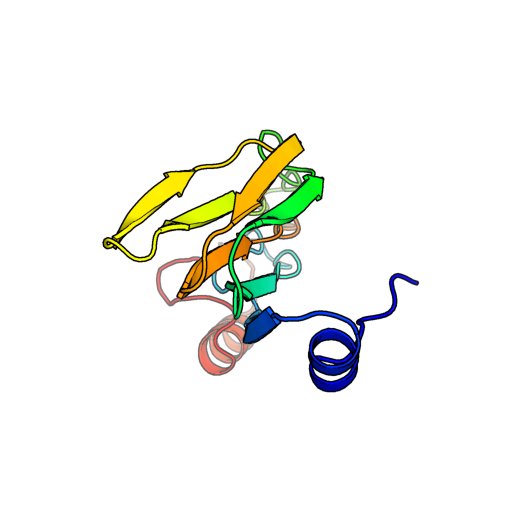 C 1
ATOM 635 O O . GLY A 1 84 ? -15.391 9.649 7.944 1.00 96.75 84 GLY A O 1
ATOM 636 N N . THR A 1 85 ? -15.554 9.766 10.179 1.00 98.06 85 THR A N 1
ATOM 637 C CA . THR A 1 85 ? -14.333 10.565 10.359 1.00 98.06 85 THR A CA 1
ATOM 638 C C . THR A 1 85 ? -13.105 9.771 9.921 1.00 98.06 85 THR A C 1
ATOM 640 O O . THR A 1 85 ? -12.970 8.595 10.251 1.00 98.06 85 THR A O 1
ATOM 643 N N . VAL A 1 86 ? -12.183 10.411 9.198 1.00 98.38 86 VAL A N 1
ATOM 644 C CA . VAL A 1 86 ? -10.926 9.791 8.758 1.00 98.38 86 VAL A CA 1
ATOM 645 C C . VAL A 1 86 ? -9.756 10.417 9.505 1.00 98.38 86 VAL A C 1
ATOM 647 O O . VAL A 1 86 ? -9.550 11.627 9.458 1.00 98.38 86 VAL A O 1
ATOM 650 N N . GLU A 1 87 ? -8.980 9.578 10.179 1.00 97.62 87 GLU A N 1
ATOM 651 C CA . GLU A 1 87 ? -7.801 9.961 10.947 1.00 97.62 87 GLU A CA 1
ATOM 652 C C . GLU A 1 87 ? -6.554 9.350 10.310 1.00 97.62 87 GLU A C 1
ATOM 654 O O . GLU A 1 87 ? -6.385 8.130 10.315 1.00 97.62 87 GLU 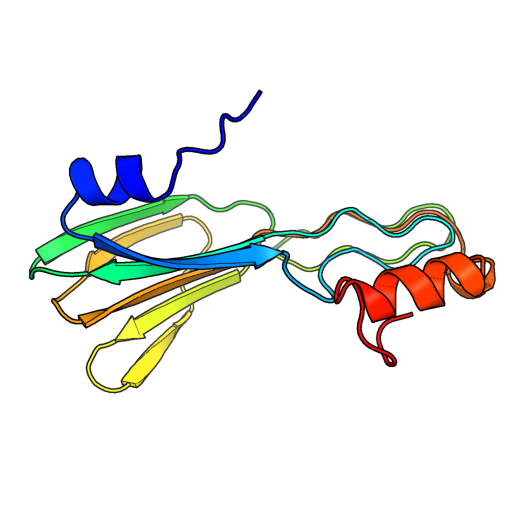A O 1
ATOM 659 N N . GLU A 1 88 ? -5.646 10.177 9.792 1.00 97.00 88 GLU A N 1
ATOM 660 C CA . GLU A 1 88 ? -4.300 9.710 9.453 1.00 97.00 88 GLU A CA 1
ATOM 661 C C . GLU A 1 88 ? -3.535 9.353 10.726 1.00 97.00 88 GLU A C 1
ATOM 663 O O . GLU A 1 88 ? -3.487 10.133 11.681 1.00 97.00 88 GLU A O 1
ATOM 668 N N . ILE A 1 89 ? -2.910 8.174 10.741 1.00 96.06 89 ILE A N 1
ATOM 669 C CA . ILE A 1 89 ? -2.115 7.727 11.883 1.00 96.06 89 ILE A CA 1
ATOM 670 C C . ILE A 1 89 ? -0.618 7.714 11.556 1.00 96.06 89 ILE A C 1
ATOM 672 O O . ILE A 1 89 ? -0.210 7.317 10.460 1.00 96.06 89 ILE A O 1
ATOM 676 N N . PRO A 1 90 ? 0.238 8.129 12.510 1.00 95.06 90 PRO A N 1
ATOM 677 C CA . PRO A 1 90 ? 1.676 8.139 12.300 1.00 95.06 90 PRO A CA 1
ATOM 678 C C . PRO A 1 90 ? 2.225 6.712 12.248 1.00 95.06 90 PRO A C 1
ATOM 680 O O . PRO A 1 90 ? 1.596 5.761 12.705 1.00 95.06 90 PRO A O 1
ATOM 683 N N . SER A 1 91 ? 3.473 6.581 11.793 1.00 94.31 91 SER A N 1
ATOM 684 C CA . SER A 1 91 ? 4.158 5.285 11.657 1.00 94.31 91 SER A CA 1
ATOM 685 C C . SER A 1 91 ? 4.186 4.416 12.924 1.00 94.31 91 SER A C 1
ATOM 687 O O . SER A 1 91 ? 4.392 3.209 12.836 1.00 94.31 91 SER A O 1
ATOM 689 N N . LYS A 1 92 ? 4.030 4.995 14.120 1.00 96.69 92 LYS A N 1
ATOM 690 C CA . LYS A 1 92 ? 3.929 4.253 15.381 1.00 96.69 92 LYS A CA 1
ATOM 691 C C . LYS A 1 92 ? 2.837 4.875 16.237 1.00 96.69 92 LYS A C 1
ATOM 693 O O . LYS A 1 92 ? 2.936 6.047 16.589 1.00 96.69 92 LYS A O 1
ATOM 698 N N . VAL A 1 93 ? 1.827 4.089 16.598 1.00 97.06 93 VAL A N 1
ATOM 699 C CA . VAL A 1 93 ? 0.758 4.526 17.505 1.00 97.06 93 VAL A CA 1
ATOM 700 C C . VAL A 1 93 ? 0.165 3.338 18.255 1.00 97.06 93 VAL A C 1
ATOM 702 O O . VAL A 1 93 ? 0.102 2.225 17.732 1.00 97.06 93 VAL A O 1
ATOM 705 N N . VAL A 1 94 ? -0.276 3.586 19.486 1.00 97.69 94 VAL A N 1
ATOM 706 C CA . VAL A 1 94 ? -1.173 2.697 20.228 1.00 97.69 94 VAL A CA 1
ATOM 707 C C . VAL A 1 94 ? -2.458 3.472 20.472 1.00 97.69 94 VAL A C 1
ATOM 709 O O . VAL A 1 94 ? -2.416 4.581 20.999 1.00 97.69 94 VAL A O 1
ATOM 712 N N . THR A 1 95 ? -3.591 2.913 20.067 1.00 96.81 95 THR A N 1
ATOM 713 C CA . THR A 1 95 ? -4.902 3.550 20.217 1.00 96.81 95 THR A CA 1
ATOM 714 C C . THR A 1 95 ? -5.990 2.500 20.426 1.00 96.81 95 THR A C 1
ATOM 716 O O . THR A 1 95 ? -5.714 1.297 20.445 1.00 96.81 95 THR A O 1
ATOM 719 N N . ARG A 1 96 ? -7.230 2.947 20.625 1.00 97.44 96 ARG A N 1
ATOM 720 C CA . ARG A 1 96 ? -8.402 2.080 20.731 1.00 97.44 96 ARG A CA 1
ATOM 721 C C . ARG A 1 96 ? -9.293 2.222 19.505 1.00 97.44 96 ARG A C 1
ATOM 723 O O . ARG A 1 96 ? -9.504 3.328 19.003 1.00 97.44 96 ARG A O 1
ATOM 730 N N . LEU A 1 97 ? -9.813 1.086 19.064 1.00 98.06 97 LEU A N 1
ATOM 731 C CA . LEU A 1 97 ? -10.863 0.998 18.060 1.00 98.06 97 LEU A CA 1
ATOM 732 C C . LEU A 1 97 ? -12.182 0.665 18.747 1.00 98.06 97 LEU A C 1
ATOM 734 O O . LEU A 1 97 ? -12.225 -0.134 19.693 1.00 98.06 97 LEU A O 1
ATOM 738 N N . MET A 1 98 ? -13.241 1.286 18.253 1.00 98.44 98 MET A N 1
ATOM 739 C CA . MET A 1 98 ? -14.615 0.982 18.627 1.00 98.44 98 MET A CA 1
ATOM 740 C C . MET A 1 98 ? -15.250 0.085 17.570 1.00 98.44 98 MET A C 1
ATOM 742 O O . MET A 1 98 ? -14.744 -0.018 16.451 1.00 98.44 98 MET A O 1
ATOM 746 N N . ARG A 1 99 ? -16.358 -0.576 17.912 1.00 98.44 99 ARG A N 1
ATOM 747 C CA . ARG A 1 99 ? -17.099 -1.398 16.954 1.00 98.44 99 ARG A CA 1
ATOM 748 C C . ARG A 1 99 ? -17.418 -0.583 15.696 1.00 98.44 99 ARG A C 1
ATOM 750 O O . ARG A 1 99 ? -17.971 0.508 15.786 1.00 98.44 99 ARG A O 1
ATOM 757 N N . GLY A 1 100 ? -17.120 -1.153 14.533 1.00 98.38 100 GLY A N 1
ATOM 758 C CA . GLY A 1 100 ? -17.356 -0.539 13.227 1.00 98.38 100 GLY A CA 1
ATOM 759 C C . GLY A 1 100 ? -16.246 0.401 12.751 1.00 98.38 100 GLY A C 1
ATOM 760 O O . GLY A 1 100 ? -16.267 0.791 11.586 1.00 98.38 100 GLY A O 1
ATOM 761 N N . ASP A 1 101 ? -15.260 0.739 13.591 1.00 98.69 101 ASP A N 1
ATOM 762 C CA . ASP A 1 101 ? -14.063 1.437 13.121 1.00 98.69 101 ASP A CA 1
ATOM 763 C C . ASP A 1 101 ? -13.281 0.535 12.155 1.00 98.69 101 ASP A C 1
ATOM 765 O O . ASP A 1 101 ? -13.157 -0.678 12.362 1.00 98.69 101 ASP A O 1
ATOM 769 N N . ARG A 1 102 ? -12.712 1.139 11.111 1.00 98.38 102 ARG A N 1
ATOM 770 C CA . ARG A 1 102 ? -11.904 0.463 10.095 1.00 98.38 102 ARG A CA 1
ATOM 771 C C . ARG A 1 102 ? -10.493 1.024 10.080 1.00 98.38 102 ARG A C 1
ATOM 773 O O . ARG A 1 102 ? -10.304 2.232 10.035 1.00 98.38 102 ARG A O 1
ATOM 780 N N . VAL A 1 103 ? -9.491 0.159 10.064 1.00 98.19 103 VAL A N 1
ATOM 781 C CA . VAL A 1 103 ? -8.087 0.536 9.892 1.00 98.19 103 VAL A CA 1
ATOM 782 C C . VAL A 1 103 ? -7.637 0.121 8.506 1.00 98.19 103 VAL A C 1
ATOM 784 O O . VAL A 1 103 ? -7.669 -1.066 8.184 1.00 98.19 103 VAL A O 1
ATOM 787 N N . ILE A 1 104 ? -7.167 1.078 7.712 1.00 98.25 104 ILE A N 1
ATOM 788 C CA . ILE A 1 104 ? -6.542 0.814 6.418 1.00 98.25 104 ILE A CA 1
ATOM 789 C C . ILE A 1 104 ? -5.041 1.016 6.574 1.00 98.25 104 ILE A C 1
ATOM 791 O O . ILE A 1 104 ? -4.584 2.091 6.959 1.00 98.25 104 ILE A O 1
ATOM 795 N N . VAL A 1 105 ? -4.277 -0.029 6.273 1.00 97.25 105 VAL A N 1
ATOM 796 C CA . VAL A 1 105 ? -2.815 -0.010 6.254 1.00 97.25 105 VAL A CA 1
ATOM 797 C C . VAL A 1 105 ? -2.345 -0.211 4.825 1.00 97.25 105 VAL A C 1
ATOM 799 O O . VAL A 1 105 ? -2.562 -1.268 4.230 1.00 97.25 105 VAL A O 1
ATOM 802 N N . GLU A 1 106 ? -1.659 0.794 4.300 1.00 97.75 106 GLU A N 1
ATOM 803 C CA . GLU A 1 106 ? -1.012 0.776 3.000 1.00 97.75 106 GLU A CA 1
ATOM 804 C C . GLU A 1 106 ? 0.502 0.713 3.183 1.00 97.75 106 GLU A C 1
ATOM 806 O O . GLU A 1 106 ? 1.133 1.613 3.739 1.00 97.75 106 GLU A O 1
ATOM 811 N N . THR A 1 107 ? 1.109 -0.374 2.724 1.00 96.81 107 THR A N 1
ATOM 812 C CA . THR A 1 107 ? 2.566 -0.530 2.789 1.00 96.81 107 THR A CA 1
ATOM 813 C C . THR A 1 107 ? 3.243 0.166 1.611 1.00 96.81 107 THR A C 1
ATOM 815 O O . THR A 1 107 ? 2.673 0.270 0.524 1.00 96.81 107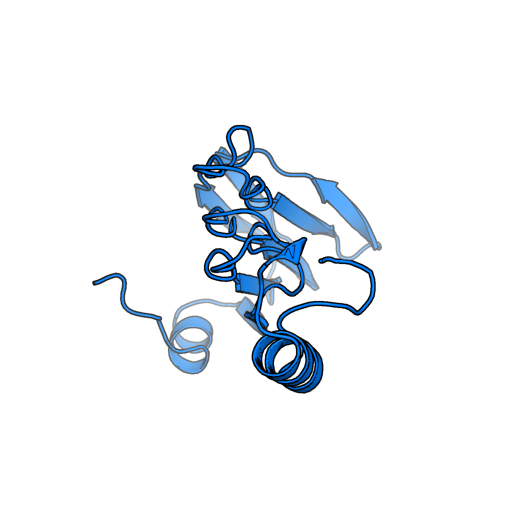 THR A O 1
ATOM 818 N N . ALA A 1 108 ? 4.470 0.640 1.842 1.00 97.62 108 ALA A N 1
ATOM 819 C CA . ALA A 1 108 ? 5.277 1.297 0.821 1.00 97.62 108 ALA A CA 1
ATOM 820 C C . ALA A 1 108 ? 5.565 0.363 -0.361 1.00 97.62 108 ALA A C 1
ATOM 822 O O . ALA A 1 108 ? 5.722 -0.849 -0.178 1.00 97.62 108 ALA A O 1
ATOM 823 N N . GLY A 1 109 ? 5.691 0.940 -1.553 1.00 97.75 109 GLY A N 1
ATOM 824 C CA . GLY A 1 109 ? 6.204 0.217 -2.711 1.00 97.75 109 GLY A CA 1
ATOM 825 C C . GLY A 1 109 ? 7.727 0.274 -2.815 1.00 97.75 109 GLY A C 1
ATOM 826 O O . GLY A 1 109 ? 8.416 1.029 -2.121 1.00 97.75 109 GLY A O 1
ATOM 827 N N . GLY A 1 110 ? 8.266 -0.572 -3.686 1.00 97.94 110 GLY A N 1
ATOM 828 C CA . GLY A 1 110 ? 9.675 -0.571 -4.059 1.00 97.94 110 GLY A CA 1
ATOM 829 C C . GLY A 1 110 ? 10.007 0.561 -5.028 1.00 97.94 110 GLY A C 1
ATOM 830 O O . GLY A 1 110 ? 9.120 1.138 -5.647 1.00 97.94 110 GLY A O 1
ATOM 831 N N . ALA A 1 111 ? 11.297 0.845 -5.182 1.00 97.75 111 ALA A N 1
ATOM 832 C CA . ALA A 1 111 ? 11.785 1.846 -6.121 1.00 97.75 111 ALA A CA 1
ATOM 833 C C . ALA A 1 111 ? 11.904 1.297 -7.544 1.00 97.75 111 ALA A C 1
ATOM 835 O O . ALA A 1 111 ? 12.185 0.107 -7.720 1.00 97.75 111 ALA A O 1
ATOM 836 N N . GLY A 1 112 ? 11.757 2.171 -8.533 1.00 97.81 112 GLY A N 1
ATOM 837 C CA . GLY A 1 112 ? 12.057 1.856 -9.919 1.00 97.81 112 GLY A CA 1
ATOM 838 C C . GLY A 1 112 ? 13.555 1.858 -10.215 1.00 97.81 112 GLY A C 1
ATOM 839 O O . GLY A 1 112 ? 14.365 2.497 -9.535 1.00 97.81 112 GLY A O 1
ATOM 840 N N . TYR A 1 113 ? 13.927 1.136 -11.265 1.00 98.31 113 TYR A N 1
ATOM 841 C CA . TYR A 1 113 ? 15.282 1.080 -11.796 1.00 98.31 113 TYR A CA 1
ATOM 842 C C . TYR A 1 113 ? 15.279 1.431 -13.282 1.00 98.31 113 TYR A C 1
ATOM 844 O O . TYR A 1 113 ? 14.548 0.809 -14.056 1.00 98.31 113 TYR A O 1
ATOM 852 N N . GLY A 1 114 ? 16.162 2.346 -13.687 1.00 97.81 114 GLY A N 1
ATOM 853 C CA . GLY A 1 114 ? 16.288 2.783 -15.077 1.00 97.81 114 GLY A CA 1
ATOM 854 C C . GLY A 1 114 ? 15.178 3.745 -15.504 1.00 97.81 114 GLY A C 1
ATOM 855 O O . GLY A 1 114 ? 14.143 3.830 -14.852 1.00 97.81 114 GLY A O 1
ATOM 856 N N . ASP A 1 115 ? 15.381 4.439 -16.620 1.00 96.38 115 ASP A N 1
ATOM 857 C CA . ASP A 1 115 ? 14.408 5.370 -17.205 1.00 96.38 115 ASP A CA 1
ATOM 858 C C . ASP A 1 115 ? 13.098 4.648 -17.580 1.00 96.38 115 ASP A C 1
ATOM 860 O O . ASP A 1 115 ? 13.116 3.613 -18.260 1.00 96.38 115 ASP A O 1
ATOM 864 N N . SER A 1 116 ? 11.955 5.162 -17.122 1.00 94.50 116 SER A N 1
ATOM 865 C CA . SER A 1 116 ? 10.649 4.556 -17.393 1.00 94.50 116 SER A CA 1
ATOM 866 C C . SER A 1 116 ? 10.255 4.613 -18.868 1.00 94.50 116 SER A C 1
ATOM 868 O O . SER A 1 116 ? 9.590 3.696 -19.349 1.00 94.50 116 SER A O 1
ATOM 870 N N . SER A 1 117 ? 10.765 5.586 -19.628 1.00 93.62 117 SER A N 1
ATOM 871 C CA . SER A 1 117 ? 10.550 5.673 -21.078 1.00 93.62 117 SER A CA 1
ATOM 872 C C . SER A 1 117 ? 11.192 4.519 -21.858 1.00 93.62 117 SER A C 1
ATOM 874 O O . SER A 1 117 ? 10.777 4.216 -22.976 1.00 93.62 117 SER A O 1
ATOM 876 N N . ALA A 1 118 ? 12.178 3.840 -21.260 1.00 94.75 118 ALA A N 1
ATOM 877 C CA . ALA A 1 118 ? 12.825 2.660 -21.827 1.00 94.75 118 ALA A CA 1
ATOM 878 C C . ALA A 1 118 ? 12.115 1.341 -21.459 1.00 94.75 118 ALA A C 1
ATOM 880 O O . ALA A 1 118 ? 12.597 0.263 -21.817 1.00 94.75 118 ALA A O 1
ATOM 881 N N . ARG A 1 119 ? 10.996 1.393 -20.722 1.00 95.25 119 ARG A N 1
ATOM 882 C CA . ARG A 1 119 ? 10.216 0.211 -20.337 1.00 95.25 119 ARG A CA 1
ATOM 883 C C . ARG A 1 119 ? 9.514 -0.393 -21.556 1.00 95.25 119 ARG A C 1
ATOM 885 O O . ARG A 1 119 ? 8.942 0.321 -22.372 1.00 95.25 119 ARG A O 1
ATOM 892 N N . ASP A 1 120 ? 9.528 -1.722 -21.651 1.00 96.25 120 ASP A N 1
ATOM 893 C CA . ASP A 1 120 ? 8.832 -2.455 -22.714 1.00 96.25 120 ASP A CA 1
ATOM 894 C C . ASP A 1 120 ? 7.319 -2.144 -22.692 1.00 96.25 120 ASP A C 1
ATOM 896 O O . ASP A 1 120 ? 6.660 -2.424 -21.681 1.00 96.25 120 ASP A O 1
ATOM 900 N N . PRO A 1 121 ? 6.742 -1.606 -23.786 1.00 95.12 121 PRO A N 1
ATOM 901 C CA . PRO A 1 121 ? 5.313 -1.321 -23.871 1.00 95.12 121 PRO A CA 1
ATOM 902 C C . PRO A 1 121 ? 4.414 -2.537 -23.612 1.00 95.12 121 PRO A C 1
ATOM 904 O O . PRO A 1 121 ? 3.305 -2.367 -23.104 1.00 95.12 121 PRO A O 1
ATOM 907 N N . ALA A 1 122 ? 4.867 -3.756 -23.927 1.00 96.44 122 ALA A N 1
ATOM 908 C CA . ALA A 1 122 ? 4.106 -4.970 -23.632 1.00 96.44 122 ALA A CA 1
ATOM 909 C C . ALA A 1 122 ? 4.014 -5.213 -22.117 1.00 96.44 122 ALA A C 1
ATOM 911 O O .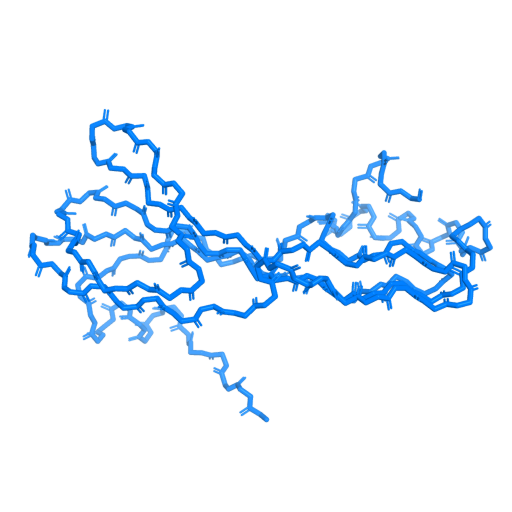 ALA A 1 122 ? 2.925 -5.424 -21.590 1.00 96.44 122 ALA A O 1
ATOM 912 N N . ALA A 1 123 ? 5.128 -5.064 -21.395 1.00 95.00 123 ALA A N 1
ATOM 913 C CA . ALA A 1 123 ? 5.152 -5.184 -19.937 1.00 95.00 123 ALA A CA 1
ATOM 914 C C . ALA A 1 123 ? 4.310 -4.098 -19.243 1.00 95.00 123 ALA A C 1
ATOM 916 O O . ALA A 1 123 ? 3.723 -4.342 -18.191 1.00 95.00 123 ALA A O 1
ATOM 917 N N . VAL A 1 124 ? 4.238 -2.898 -19.828 1.00 95.12 124 VAL A N 1
ATOM 918 C CA . VAL A 1 124 ? 3.333 -1.833 -19.369 1.00 95.12 124 VAL A CA 1
ATOM 919 C C . VAL A 1 124 ? 1.872 -2.239 -19.554 1.00 95.12 124 VAL A C 1
ATOM 921 O O . VAL A 1 124 ? 1.073 -2.075 -18.635 1.00 95.12 124 VAL A O 1
ATOM 924 N N . ALA A 1 125 ? 1.515 -2.775 -20.723 1.00 95.44 125 ALA A N 1
ATOM 925 C CA . ALA A 1 125 ? 0.156 -3.231 -20.994 1.00 95.44 125 ALA A CA 1
ATOM 926 C C . ALA A 1 125 ? -0.268 -4.357 -20.039 1.00 95.44 125 ALA A C 1
ATOM 928 O O . ALA A 1 125 ? -1.385 -4.314 -19.524 1.00 95.44 125 ALA A O 1
ATOM 929 N N . ASP A 1 126 ? 0.635 -5.296 -19.749 1.00 96.88 126 ASP A N 1
ATOM 930 C CA . ASP A 1 126 ? 0.408 -6.367 -18.777 1.00 96.88 126 ASP A CA 1
ATOM 931 C C . ASP A 1 126 ? 0.237 -5.814 -17.354 1.00 96.88 126 ASP A C 1
ATOM 933 O O . ASP A 1 126 ? -0.701 -6.193 -16.655 1.00 96.88 126 ASP A O 1
ATOM 937 N N . ASP A 1 127 ? 1.084 -4.868 -16.922 1.00 96.50 127 ASP A N 1
ATOM 938 C CA . ASP A 1 127 ? 0.944 -4.229 -15.607 1.00 96.50 127 ASP A CA 1
ATOM 939 C C . ASP A 1 127 ? -0.412 -3.503 -15.466 1.00 96.50 127 ASP A C 1
ATOM 941 O O . ASP A 1 127 ? -1.020 -3.548 -14.396 1.00 96.50 127 ASP A O 1
ATOM 945 N N . ILE A 1 128 ? -0.914 -2.873 -16.534 1.00 96.12 128 ILE A N 1
ATOM 946 C CA . ILE A 1 128 ? -2.238 -2.230 -16.543 1.00 96.12 128 ILE A CA 1
ATOM 947 C C . ILE A 1 128 ? -3.357 -3.274 -16.519 1.00 96.12 128 ILE A C 1
ATOM 949 O O . ILE A 1 128 ? -4.325 -3.120 -15.775 1.00 96.12 128 ILE A O 1
ATOM 953 N N . ALA A 1 129 ? -3.246 -4.333 -17.325 1.00 96.38 129 ALA A N 1
ATOM 954 C CA . ALA A 1 129 ? -4.239 -5.404 -17.372 1.00 96.38 129 ALA A CA 1
ATOM 955 C C . ALA A 1 129 ? -4.366 -6.126 -16.020 1.00 96.38 129 ALA A C 1
ATOM 957 O O . ALA A 1 129 ? -5.472 -6.482 -15.614 1.00 96.38 129 ALA A O 1
ATOM 958 N N . ASP A 1 130 ? -3.251 -6.265 -15.301 1.00 96.25 130 ASP A N 1
ATOM 959 C CA . ASP A 1 130 ? -3.182 -6.868 -13.971 1.00 96.25 130 ASP A CA 1
ATOM 960 C C . ASP A 1 130 ? -3.565 -5.902 -12.828 1.00 96.25 130 ASP A C 1
ATOM 962 O O . ASP A 1 130 ? -3.548 -6.305 -11.662 1.00 96.25 130 ASP A O 1
ATOM 966 N N . GLY A 1 131 ? -3.872 -4.629 -13.118 1.00 95.06 131 GLY A N 1
ATOM 967 C CA . GLY A 1 131 ? -4.199 -3.616 -12.101 1.00 95.06 131 GLY A CA 1
ATOM 968 C C . GLY A 1 131 ? -3.023 -3.268 -11.181 1.00 95.06 131 GLY A C 1
ATOM 969 O O . GLY A 1 131 ? -3.200 -2.961 -10.001 1.00 95.06 131 GLY A O 1
ATOM 970 N N . LYS A 1 132 ? -1.793 -3.396 -11.690 1.00 95.56 132 LYS A N 1
ATOM 971 C CA . LYS A 1 132 ? -0.568 -3.050 -10.960 1.00 95.56 132 LYS A CA 1
ATOM 972 C C . LYS A 1 132 ? -0.235 -1.569 -11.093 1.00 95.56 132 LYS A C 1
ATOM 974 O O . LYS A 1 132 ? 0.313 -0.994 -10.152 1.00 95.56 132 LYS A O 1
ATOM 979 N N . THR A 1 133 ? -0.534 -0.997 -12.257 1.00 94.19 133 THR A N 1
ATOM 980 C CA . THR A 1 133 ? -0.294 0.409 -12.574 1.00 94.19 133 THR A CA 1
ATOM 981 C C . THR A 1 133 ? -1.460 0.984 -13.370 1.00 94.19 133 THR A C 1
ATOM 983 O O . THR A 1 133 ? -1.991 0.331 -14.272 1.00 94.19 133 THR A O 1
ATOM 986 N N . SER A 1 134 ? -1.841 2.219 -13.082 1.00 92.62 134 SER A N 1
ATOM 987 C CA . SER A 1 134 ? -2.836 2.959 -13.838 1.00 92.62 134 SER A CA 1
ATOM 988 C C . SER A 1 134 ? -2.214 3.580 -15.093 1.00 92.62 134 SER A C 1
ATOM 990 O O . SER A 1 134 ? -0.999 3.734 -15.229 1.00 92.62 134 SER A O 1
ATOM 992 N N . ARG A 1 135 ? -3.055 3.978 -16.057 1.00 83.44 135 ARG A N 1
ATOM 993 C CA . ARG A 1 135 ? -2.585 4.555 -17.334 1.00 83.44 135 ARG A CA 1
ATOM 994 C C . ARG A 1 135 ? -1.790 5.858 -17.179 1.00 83.44 135 ARG A C 1
ATOM 996 O O . ARG A 1 135 ? -1.079 6.220 -18.107 1.00 83.44 135 ARG A O 1
ATOM 1003 N N . GLY A 1 136 ? -1.953 6.567 -16.062 1.00 80.31 136 GLY A N 1
ATOM 1004 C CA . GLY A 1 136 ? -1.271 7.834 -15.782 1.00 80.31 136 GLY A CA 1
ATOM 1005 C C . GLY A 1 136 ? -0.006 7.698 -14.932 1.00 80.31 136 GLY A C 1
ATOM 1006 O O . GLY A 1 136 ? 0.597 8.718 -14.618 1.00 80.31 136 GLY A O 1
ATOM 1007 N N . HIS A 1 137 ? 0.366 6.477 -14.538 1.00 75.50 137 HIS A N 1
ATOM 1008 C CA . HIS A 1 137 ? 1.475 6.199 -13.629 1.00 75.50 137 HIS A CA 1
ATOM 1009 C C . HIS A 1 137 ? 2.566 5.403 -14.366 1.00 75.50 137 HIS A C 1
ATOM 1011 O O . HIS A 1 137 ? 2.638 4.177 -14.258 1.00 75.50 137 HIS A O 1
ATOM 1017 N N . GLN A 1 138 ? 3.348 6.096 -15.202 1.00 62.12 138 GLN A N 1
ATOM 1018 C CA . GLN A 1 138 ? 4.432 5.544 -16.027 1.00 62.12 138 GLN A CA 1
ATOM 1019 C C . GLN A 1 138 ? 5.636 6.472 -16.036 1.00 62.12 138 GLN A C 1
ATOM 1021 O O . GLN A 1 138 ? 5.411 7.698 -16.109 1.00 62.12 138 GLN A O 1
#